Protein AF-A0A8H8Z8T4-F1 (afdb_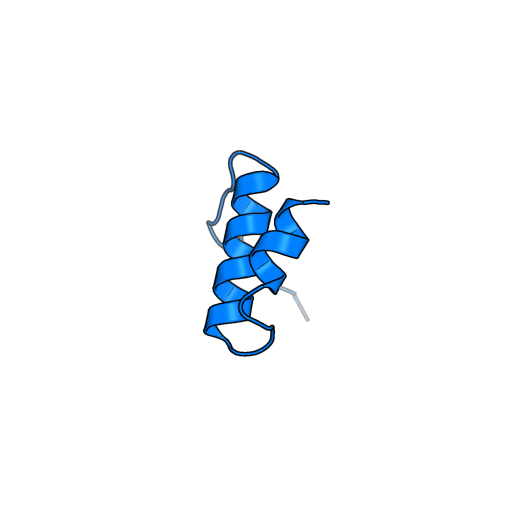monomer_lite)

pLDDT: mean 89.66, std 8.83, range [54.88, 97.12]

Radius of gyration: 13.47 Å; chains: 1; bounding box: 28×31×27 Å

Organism: Shigella flexneri (NCBI:txid623)

Foldseek 3Di:
DDDDDDDPPDDDPDPLRVLLVVLVVCVVVVVDDPCVSVVSNVD

Structure (mmCIF, N/CA/C/O backbone):
data_AF-A0A8H8Z8T4-F1
#
_entry.id   AF-A0A8H8Z8T4-F1
#
loop_
_atom_site.group_PDB
_atom_site.id
_atom_site.type_symbol
_atom_site.label_atom_id
_atom_site.label_alt_id
_atom_site.label_comp_id
_atom_site.label_asym_id
_atom_site.label_entity_id
_atom_site.label_seq_id
_atom_site.pdbx_PDB_ins_code
_atom_site.Cartn_x
_atom_site.Cartn_y
_atom_site.Cartn_z
_atom_site.occupancy
_atom_site.B_iso_or_equiv
_atom_site.auth_seq_id
_atom_site.auth_comp_id
_atom_site.auth_asym_id
_atom_site.auth_atom_id
_atom_site.pdbx_PDB_model_num
ATOM 1 N N . MET A 1 1 ? -19.104 26.093 14.572 1.00 54.88 1 MET A N 1
ATOM 2 C CA . MET A 1 1 ? -18.678 24.681 14.465 1.00 54.88 1 MET A CA 1
ATOM 3 C C . MET A 1 1 ? -17.166 24.652 14.568 1.00 54.88 1 MET A C 1
ATOM 5 O O . MET A 1 1 ? -16.519 25.290 13.750 1.00 54.88 1 MET A O 1
ATOM 9 N N . THR A 1 2 ? -16.617 24.001 15.591 1.00 71.69 2 THR A N 1
ATOM 10 C CA . THR A 1 2 ? -15.163 23.855 15.757 1.00 71.69 2 THR A CA 1
ATOM 11 C C . THR A 1 2 ? -14.759 22.511 15.165 1.00 71.69 2 THR A C 1
ATOM 13 O O . THR A 1 2 ? -15.220 21.479 15.642 1.00 71.69 2 THR A O 1
ATOM 16 N N . ASN A 1 3 ? -13.933 22.516 14.118 1.00 74.38 3 ASN A N 1
ATOM 17 C CA . ASN A 1 3 ? -13.396 21.287 13.537 1.00 74.38 3 ASN A CA 1
ATOM 18 C C . ASN A 1 3 ? -12.201 20.831 14.376 1.00 74.38 3 ASN A C 1
ATOM 20 O O . ASN A 1 3 ? -11.193 21.534 14.463 1.00 74.38 3 ASN A O 1
ATOM 24 N N . LEU A 1 4 ? -12.327 19.668 15.011 1.00 80.44 4 LEU A N 1
ATOM 25 C CA . LEU A 1 4 ? -11.233 19.040 15.738 1.00 80.44 4 LEU A CA 1
ATOM 26 C C . LEU A 1 4 ? -10.355 18.281 14.738 1.00 80.44 4 LEU A C 1
ATOM 28 O O . LEU A 1 4 ? -10.751 17.241 14.217 1.00 80.44 4 LEU A O 1
ATOM 32 N N . PHE A 1 5 ? -9.162 18.803 14.470 1.00 74.06 5 PHE A N 1
ATOM 33 C CA . PHE A 1 5 ? -8.164 18.110 13.661 1.00 74.06 5 PHE A CA 1
ATOM 34 C C . PHE A 1 5 ? -7.312 17.221 14.570 1.00 74.06 5 PHE A C 1
ATOM 36 O O . PHE A 1 5 ? -6.520 17.716 15.370 1.00 74.06 5 PHE A O 1
ATOM 43 N N . VAL A 1 6 ? -7.486 15.903 14.456 1.00 79.12 6 VAL A N 1
ATOM 44 C CA . VAL A 1 6 ? -6.706 14.899 15.195 1.00 79.12 6 VAL A CA 1
ATOM 45 C C . VAL A 1 6 ? -5.669 14.290 14.254 1.00 79.12 6 VAL A C 1
ATOM 47 O O . VAL A 1 6 ? -5.982 13.963 13.110 1.00 79.12 6 VAL A O 1
ATOM 50 N N . ARG A 1 7 ? -4.423 14.129 14.719 1.00 81.12 7 ARG A N 1
ATOM 51 C CA . ARG A 1 7 ? -3.408 13.376 13.968 1.00 81.12 7 ARG A CA 1
ATOM 52 C C . ARG A 1 7 ? -3.778 11.896 13.986 1.00 81.12 7 ARG A C 1
ATOM 54 O O . ARG A 1 7 ? -4.021 11.349 15.054 1.00 81.12 7 ARG A O 1
ATOM 61 N N . SER A 1 8 ? -3.750 11.245 12.826 1.00 81.19 8 SER A N 1
ATOM 62 C CA . SER A 1 8 ? -4.003 9.802 12.696 1.00 81.19 8 SER A CA 1
ATOM 63 C C . SER A 1 8 ? -2.998 8.930 13.462 1.00 81.19 8 SER A C 1
ATOM 65 O O . SER A 1 8 ? -3.245 7.746 13.644 1.00 81.19 8 SER A O 1
ATOM 67 N N . GLY A 1 9 ? -1.862 9.494 13.891 1.00 84.69 9 GLY A N 1
ATOM 68 C CA . GLY A 1 9 ? -0.768 8.747 14.519 1.00 84.69 9 GLY A CA 1
ATOM 69 C C . GLY A 1 9 ? 0.052 7.917 13.529 1.00 84.69 9 GLY A C 1
ATOM 70 O O . GLY A 1 9 ? 0.977 7.230 13.941 1.00 84.69 9 GLY A O 1
ATOM 71 N N . ILE A 1 10 ? -0.264 7.998 12.234 1.00 85.19 10 ILE A N 1
ATOM 72 C CA . ILE A 1 10 ? 0.438 7.283 11.171 1.00 85.19 10 ILE A CA 1
ATOM 73 C C . ILE A 1 10 ? 1.534 8.197 10.624 1.00 85.19 10 ILE A C 1
ATOM 75 O O . ILE A 1 10 ? 1.267 9.332 10.223 1.00 85.19 10 ILE A O 1
ATOM 79 N N . SER A 1 11 ? 2.765 7.699 10.611 1.00 88.19 11 SER A N 1
ATOM 80 C CA . SER A 1 11 ? 3.919 8.355 10.003 1.00 88.19 11 SER A CA 1
ATOM 81 C C . SER A 1 11 ? 4.542 7.421 8.981 1.00 88.19 11 SER A C 1
ATOM 83 O O . SER A 1 11 ? 4.732 6.246 9.280 1.00 88.19 11 SER A O 1
ATOM 85 N N . PHE A 1 12 ? 4.893 7.966 7.824 1.00 90.81 12 PHE A N 1
ATOM 86 C CA . PHE A 1 12 ? 5.636 7.263 6.787 1.00 90.81 12 PHE A CA 1
ATOM 87 C C . PHE A 1 12 ? 7.032 7.871 6.698 1.00 90.81 12 PHE A C 1
ATOM 89 O O . PHE A 1 12 ? 7.176 9.095 6.756 1.00 90.81 12 PHE A O 1
ATOM 96 N N . VAL A 1 13 ? 8.045 7.020 6.586 1.00 90.19 13 VAL A N 1
ATOM 97 C CA . VAL A 1 13 ? 9.452 7.405 6.448 1.00 90.19 13 VAL A CA 1
ATOM 98 C C . VAL A 1 13 ? 9.682 8.089 5.105 1.00 90.19 13 VAL A C 1
ATOM 100 O O . VAL A 1 13 ? 10.419 9.072 5.027 1.00 90.19 13 VAL A O 1
ATOM 103 N N . ASP A 1 14 ? 9.021 7.605 4.053 1.00 91.50 14 ASP A N 1
ATOM 104 C CA . ASP A 1 14 ? 9.160 8.139 2.706 1.00 91.50 14 ASP A CA 1
ATOM 105 C C . ASP A 1 14 ? 7.882 8.004 1.859 1.0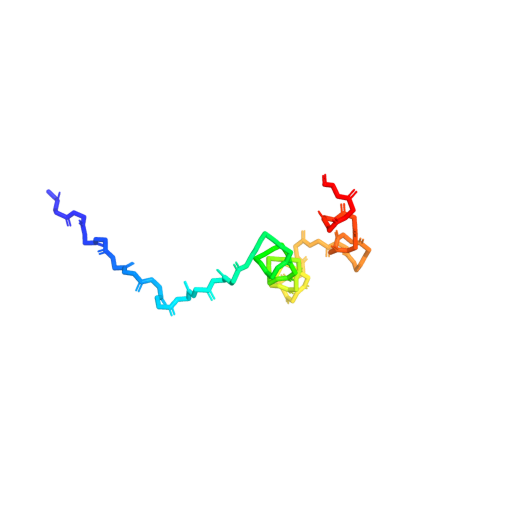0 91.50 14 ASP A C 1
ATOM 107 O O . ASP A 1 14 ? 6.838 7.491 2.278 1.00 91.50 14 ASP A O 1
ATOM 111 N N . ARG A 1 15 ? 7.976 8.512 0.624 1.00 91.25 15 ARG A N 1
ATOM 112 C CA . ARG A 1 15 ? 6.898 8.460 -0.366 1.00 91.25 15 ARG A CA 1
ATOM 113 C C . ARG A 1 15 ? 6.511 7.020 -0.730 1.00 91.25 15 ARG A C 1
ATOM 115 O O . ARG A 1 15 ? 5.341 6.754 -0.986 1.00 91.25 15 ARG A O 1
ATOM 122 N N . SER A 1 16 ? 7.463 6.101 -0.793 1.00 91.75 16 SER A N 1
ATOM 123 C CA . SER A 1 16 ? 7.214 4.719 -1.205 1.00 91.75 16 SER A CA 1
ATOM 124 C C . SER A 1 16 ? 6.370 3.985 -0.168 1.00 91.75 16 SER A C 1
ATOM 126 O O . SER A 1 16 ? 5.448 3.253 -0.530 1.00 91.75 16 SER A O 1
ATOM 128 N N . GLU A 1 17 ? 6.629 4.226 1.117 1.00 93.81 17 GLU A N 1
ATOM 129 C CA . GLU A 1 17 ? 5.877 3.625 2.217 1.00 93.81 17 GLU A CA 1
ATOM 130 C C . GLU A 1 17 ? 4.413 4.093 2.224 1.00 93.81 17 GLU A C 1
ATOM 132 O O . GLU A 1 17 ? 3.499 3.266 2.297 1.00 93.81 17 GLU A O 1
ATOM 137 N N . VAL A 1 18 ? 4.163 5.398 2.035 1.00 93.56 18 VAL A N 1
ATOM 138 C CA . VAL A 1 18 ? 2.785 5.920 1.958 1.00 93.56 18 VAL A CA 1
ATOM 139 C C . VAL A 1 18 ? 2.040 5.401 0.727 1.00 93.56 18 VAL A C 1
ATOM 141 O O . VAL A 1 18 ? 0.874 5.023 0.833 1.00 93.56 18 VAL A O 1
ATOM 144 N N . LEU A 1 19 ? 2.694 5.325 -0.437 1.00 94.69 19 LEU A N 1
ATOM 145 C CA . LEU A 1 19 ? 2.065 4.806 -1.656 1.00 94.69 19 LEU A CA 1
ATOM 146 C C . LEU A 1 19 ? 1.747 3.314 -1.533 1.00 94.69 19 LEU A C 1
ATOM 148 O O . LEU A 1 19 ? 0.669 2.883 -1.937 1.00 94.69 19 LEU A O 1
ATOM 152 N N . THR A 1 20 ? 2.643 2.542 -0.919 1.00 94.69 20 THR A N 1
ATOM 153 C CA . THR A 1 20 ? 2.420 1.118 -0.643 1.00 94.69 20 THR A CA 1
ATOM 154 C C . THR A 1 20 ? 1.231 0.927 0.296 1.00 94.69 20 THR A C 1
ATOM 156 O O . THR A 1 20 ? 0.352 0.111 0.022 1.00 94.69 20 THR A O 1
ATOM 159 N N . HIS A 1 21 ? 1.157 1.717 1.371 1.00 94.12 21 HIS A N 1
ATOM 160 C CA . HIS A 1 21 ? 0.040 1.672 2.310 1.00 94.12 21 HIS A CA 1
ATOM 161 C C . HIS A 1 21 ? -1.299 1.990 1.630 1.00 94.12 21 HIS A C 1
ATOM 163 O O . HIS A 1 21 ? -2.254 1.228 1.770 1.00 94.12 21 HIS A O 1
ATOM 169 N N . ILE A 1 22 ? -1.358 3.063 0.833 1.00 93.94 22 ILE A N 1
ATOM 170 C CA . ILE A 1 22 ? -2.561 3.445 0.078 1.00 93.94 22 ILE A CA 1
ATOM 171 C C . ILE A 1 22 ? -2.969 2.337 -0.898 1.00 93.94 22 ILE A C 1
ATOM 173 O O . ILE A 1 22 ? -4.141 1.968 -0.944 1.00 93.94 22 ILE A O 1
ATOM 177 N N . GLY A 1 23 ? -2.014 1.787 -1.654 1.00 95.50 23 GLY A N 1
ATOM 178 C CA . GLY A 1 23 ? -2.257 0.689 -2.589 1.00 95.50 23 GLY A CA 1
ATOM 179 C C . GLY A 1 23 ? -2.918 -0.511 -1.912 1.00 95.50 23 GLY A C 1
ATOM 180 O O . GLY A 1 23 ? -3.961 -0.982 -2.366 1.00 95.50 23 GLY A O 1
ATOM 181 N N . ASN A 1 24 ? -2.351 -0.953 -0.790 1.00 95.31 24 ASN A N 1
ATOM 182 C CA . ASN A 1 24 ? -2.854 -2.097 -0.033 1.00 95.31 24 ASN A CA 1
ATOM 183 C C . ASN A 1 24 ? -4.244 -1.837 0.563 1.00 95.31 24 ASN A C 1
ATOM 185 O O . ASN A 1 24 ? -5.126 -2.683 0.435 1.00 95.31 24 ASN A O 1
ATOM 189 N N . GLU A 1 25 ? -4.467 -0.664 1.158 1.00 95.94 25 GLU A N 1
ATOM 190 C CA . GLU A 1 25 ? -5.768 -0.289 1.727 1.00 95.94 25 GLU A CA 1
ATOM 191 C C . GLU A 1 25 ? -6.867 -0.225 0.660 1.00 95.94 25 GLU A C 1
ATOM 193 O O . 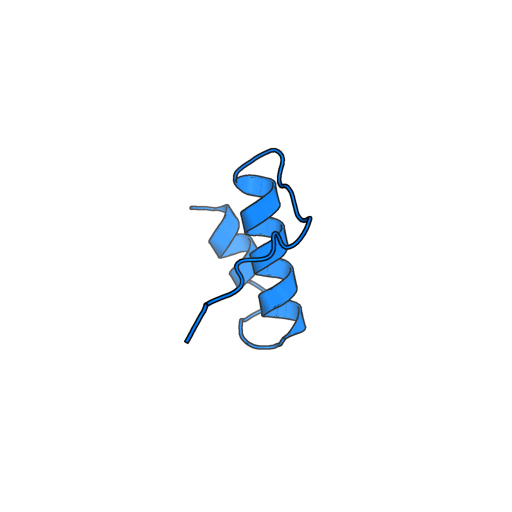GLU A 1 25 ? -7.987 -0.694 0.873 1.00 95.94 25 GLU A O 1
ATOM 198 N N . MET A 1 26 ? -6.561 0.339 -0.511 1.00 95.94 26 MET A N 1
ATOM 199 C CA . MET A 1 26 ? -7.519 0.428 -1.614 1.00 95.94 26 MET A CA 1
ATOM 200 C C . MET A 1 26 ? -7.838 -0.953 -2.195 1.00 95.94 26 MET A C 1
ATOM 202 O O . MET A 1 26 ? -9.001 -1.229 -2.501 1.00 95.94 26 MET A O 1
ATOM 206 N N . LEU A 1 27 ? -6.840 -1.836 -2.301 1.00 97.06 27 LEU A N 1
ATOM 207 C CA . LEU A 1 27 ? -7.054 -3.213 -2.741 1.00 97.06 27 LEU A CA 1
ATOM 208 C C . LEU A 1 27 ? -7.897 -3.996 -1.724 1.00 97.06 27 LEU A C 1
ATOM 210 O O . LEU A 1 27 ? -8.861 -4.652 -2.109 1.00 97.06 27 LEU A O 1
ATOM 214 N N . ALA A 1 28 ? -7.600 -3.869 -0.428 1.00 96.88 28 ALA A N 1
ATOM 215 C CA . ALA A 1 28 ? -8.349 -4.525 0.645 1.00 96.88 28 ALA A CA 1
ATOM 216 C C . ALA A 1 28 ? -9.819 -4.076 0.704 1.00 96.88 28 ALA A C 1
ATOM 218 O O . ALA A 1 28 ? -10.707 -4.872 1.006 1.00 96.88 28 ALA A O 1
ATOM 219 N N . LYS A 1 29 ? -10.095 -2.810 0.370 1.00 97.12 29 LYS A N 1
ATOM 220 C CA . LYS A 1 29 ? -11.459 -2.266 0.254 1.00 97.12 29 LYS A CA 1
ATOM 221 C C . LYS A 1 29 ? -12.171 -2.675 -1.041 1.00 97.12 29 LYS A C 1
ATOM 223 O O . LYS A 1 29 ? -13.341 -2.339 -1.203 1.00 97.12 29 LYS A O 1
ATOM 228 N N . GLY A 1 30 ? -11.489 -3.357 -1.963 1.00 96.31 30 GLY A N 1
ATOM 229 C CA . GLY A 1 30 ? -12.049 -3.793 -3.244 1.00 96.31 30 GLY A CA 1
ATOM 230 C C . GLY A 1 30 ? -12.373 -2.646 -4.203 1.00 96.31 30 GLY A C 1
ATOM 231 O O . GLY A 1 30 ? -13.189 -2.817 -5.104 1.00 96.31 30 GLY A O 1
ATOM 232 N N . VAL A 1 31 ? -11.769 -1.467 -4.008 1.00 96.94 31 VAL A N 1
ATOM 233 C CA . VAL A 1 31 ? -12.036 -0.277 -4.837 1.00 96.94 31 VAL A CA 1
ATOM 234 C C . VAL A 1 31 ? -11.076 -0.143 -6.023 1.00 96.94 31 VAL A C 1
ATOM 236 O O . VAL A 1 31 ? -11.249 0.747 -6.853 1.00 96.94 31 VAL A O 1
ATOM 239 N N . VAL A 1 32 ? -10.066 -1.014 -6.115 1.00 95.62 32 VAL A N 1
ATOM 240 C CA . VAL A 1 32 ? -9.084 -1.065 -7.209 1.00 95.62 32 VAL A CA 1
ATOM 241 C C . VAL A 1 32 ? -8.784 -2.511 -7.606 1.00 95.62 32 VAL A C 1
ATOM 243 O O . VAL A 1 32 ? -9.025 -3.439 -6.837 1.00 95.62 32 VAL A O 1
ATOM 246 N N . HIS A 1 33 ? -8.224 -2.695 -8.803 1.00 96.19 33 HIS A N 1
ATOM 247 C CA . HIS A 1 33 ? -7.699 -3.986 -9.253 1.00 96.19 33 HIS A CA 1
ATOM 248 C C . HIS A 1 33 ? -6.384 -4.345 -8.540 1.00 96.19 33 HIS A C 1
ATOM 250 O O . HIS A 1 33 ? -5.643 -3.468 -8.098 1.00 96.19 33 HIS A O 1
ATOM 256 N N . ASP A 1 34 ? -6.068 -5.637 -8.491 1.00 95.12 34 ASP A N 1
ATOM 257 C CA . ASP A 1 34 ? -4.849 -6.214 -7.899 1.00 95.12 34 ASP A CA 1
ATOM 258 C C . ASP A 1 34 ? -3.535 -5.674 -8.488 1.00 95.12 34 ASP A C 1
ATOM 260 O O . ASP A 1 34 ? -2.524 -5.590 -7.795 1.00 95.12 34 ASP A O 1
ATOM 264 N N . THR A 1 35 ? -3.556 -5.238 -9.744 1.00 95.19 35 THR A N 1
ATOM 265 C CA . THR A 1 35 ? -2.418 -4.611 -10.437 1.00 95.19 35 THR A CA 1
ATOM 266 C C . THR A 1 35 ? -2.239 -3.124 -10.117 1.00 95.19 35 THR A C 1
ATOM 268 O O . THR A 1 35 ? -1.194 -2.535 -10.405 1.00 95.19 35 THR A O 1
ATOM 271 N N . TRP A 1 36 ? -3.235 -2.482 -9.503 1.00 94.81 36 TRP A N 1
ATOM 272 C CA . TRP A 1 36 ? -3.208 -1.043 -9.250 1.00 94.81 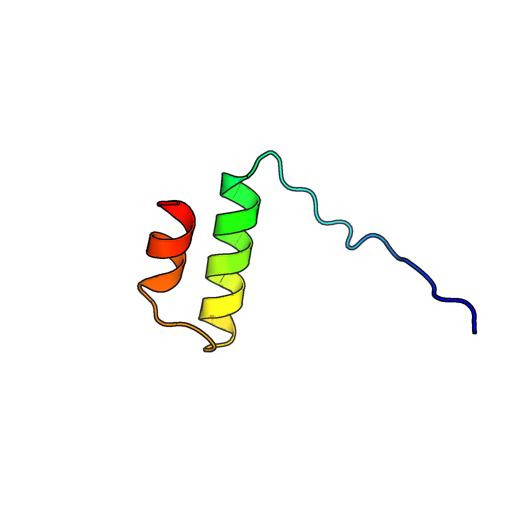36 TRP A CA 1
ATOM 273 C C . TRP A 1 36 ? -2.149 -0.602 -8.225 1.00 94.81 36 TRP A C 1
ATOM 275 O O . TRP A 1 36 ? -1.471 0.388 -8.502 1.00 94.81 36 TRP A O 1
ATOM 285 N N . PRO A 1 37 ? -1.919 -1.308 -7.096 1.00 94.25 37 PRO A N 1
ATOM 286 C CA . PRO A 1 37 ? -0.855 -0.948 -6.155 1.00 94.25 37 PRO A CA 1
ATOM 287 C C . PRO A 1 37 ? 0.528 -0.886 -6.817 1.00 94.25 37 PRO A C 1
ATOM 289 O O . PRO A 1 37 ? 1.297 0.040 -6.573 1.00 94.25 37 PRO A O 1
ATOM 292 N N . GLN A 1 38 ? 0.820 -1.820 -7.726 1.00 93.56 38 GLN A N 1
ATOM 293 C CA . GLN A 1 38 ? 2.073 -1.829 -8.488 1.00 93.56 38 GLN A CA 1
ATOM 294 C C . GLN A 1 38 ? 2.152 -0.630 -9.444 1.00 93.56 38 GLN A C 1
ATOM 296 O O . GLN A 1 38 ? 3.174 0.053 -9.512 1.00 93.56 38 GLN A O 1
ATOM 301 N N . ALA A 1 39 ? 1.049 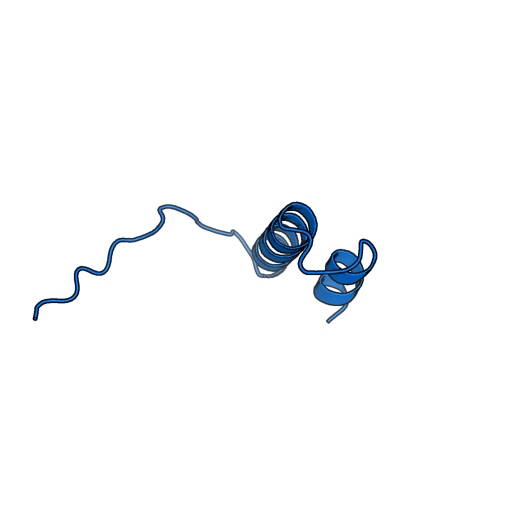-0.322 -10.131 1.00 94.19 39 ALA A N 1
ATOM 302 C CA . ALA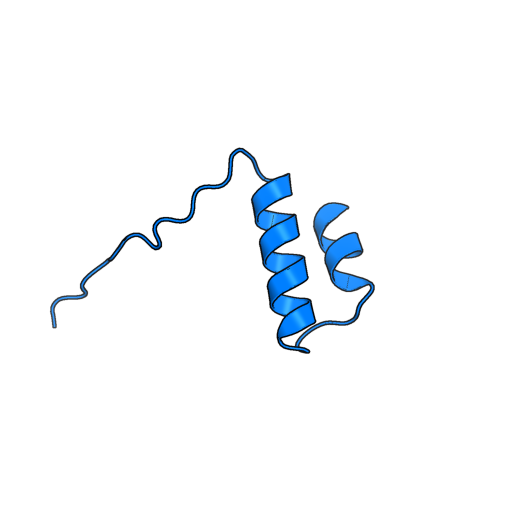 A 1 39 ? 0.952 0.836 -11.015 1.00 94.19 39 ALA A CA 1
ATOM 303 C C . ALA A 1 39 ? 0.990 2.185 -10.275 1.00 94.19 39 ALA A C 1
ATOM 305 O O . ALA A 1 39 ? 1.263 3.204 -10.909 1.00 94.19 39 ALA A O 1
ATOM 306 N N . LEU A 1 40 ? 0.684 2.217 -8.974 1.00 93.88 40 LEU A N 1
ATOM 307 C CA . LEU A 1 40 ? 0.788 3.401 -8.121 1.00 93.88 40 LEU A CA 1
ATOM 308 C C . LEU A 1 40 ? 2.244 3.679 -7.723 1.00 93.88 40 LEU A C 1
ATOM 310 O O . LEU A 1 40 ? 2.664 4.833 -7.737 1.00 93.88 40 LEU A O 1
ATOM 314 N N . ILE A 1 41 ? 3.005 2.631 -7.399 1.00 92.38 41 ILE A N 1
ATOM 315 C CA . ILE A 1 41 ? 4.415 2.732 -6.988 1.00 92.38 41 ILE A CA 1
ATOM 316 C C . ILE A 1 41 ? 5.319 3.133 -8.164 1.00 92.38 41 ILE A C 1
ATOM 318 O O . ILE A 1 41 ? 6.288 3.859 -7.974 1.00 92.38 41 ILE A O 1
ATOM 322 N N . ALA A 1 42 ? 4.995 2.708 -9.387 1.00 91.19 42 ALA A N 1
ATOM 323 C CA . ALA A 1 42 ? 5.795 2.977 -10.586 1.00 91.19 42 ALA A CA 1
ATOM 324 C C . ALA A 1 42 ? 5.742 4.437 -11.106 1.00 91.19 42 ALA A C 1
ATOM 326 O O . ALA A 1 42 ? 6.208 4.697 -12.216 1.00 91.19 42 ALA A O 1
ATOM 327 N N . ARG A 1 43 ? 5.153 5.377 -10.354 1.00 76.69 43 ARG A N 1
ATOM 328 C CA . ARG A 1 43 ? 4.934 6.781 -10.756 1.00 76.69 43 ARG A CA 1
ATOM 329 C C . ARG A 1 43 ? 5.769 7.741 -9.926 1.00 76.69 43 ARG A C 1
ATOM 331 O O . ARG A 1 43 ? 6.254 8.741 -10.482 1.00 76.69 43 ARG A O 1
#

Sequence (43 aa):
MTNLFVRSGISFVDRSEVLTHIGNEMLAKGVVHDTWPQALIAR

Secondary structure (DSSP, 8-state):
--------S---SSHHHHHHHHHHHHHHTTSS-TTHHHHHHT-